Protein AF-A0A6A4H5R4-F1 (afdb_monomer_lite)

Organism: NCBI:txid1447944

Sequence (177 aa):
MSALKGVEVLLFDVFGTVVEWQNSITKALKDYGKQYSLEVSIEEWQGFDDEWRAGYWEKIGGGPNNAAHREVPETTEYHKARDGAPSQILDQILSSSKWSHVEKVLNEEARAHLNLTWHRMSGFPNAVPGLYALKKNVIVAALSNMNKRLLVDLAKHAELYTIVYSEEKVCSSGSWT

pLDDT: mean 85.07, std 15.11, range [31.56, 97.25]

Foldseek 3Di:
DDPCPPAFEDEDAPDPTWFPLLCLLLVLVVVVCVVQVNPDDSVVSSVVVVQLVVQLCVQLVHDPVRPPDDDQDLDPVSQVSSVCSSLVSLVVSCPDPSNVVVVVRQDPVNSVVSSCSLLQTATDPCNQVVQVVPVVRHAYAYEYQHDQVSVVSNCVNHVPPHHYDHPNDPPPPDPPD

InterPro domains:
  IPR023198 Phosphoglycolate phosphatase-like, domain 2 [G3DSA:1.10.150.240] (21-119)
  IPR023214 HAD superfamily [G3DSA:3.40.50.1000] (10-161)
  IPR036412 HAD-like superfamily [SSF56784] (8-161)

Structure (mmCIF, N/CA/C/O backbone):
data_AF-A0A6A4H5R4-F1
#
_entry.id   AF-A0A6A4H5R4-F1
#
loop_
_atom_site.group_PDB
_atom_site.id
_atom_site.type_symbol
_atom_site.label_atom_id
_atom_site.label_alt_id
_atom_site.label_comp_id
_atom_site.label_asym_id
_atom_site.label_entity_id
_atom_site.label_seq_id
_atom_site.pdbx_PDB_ins_code
_atom_site.Cartn_x
_atom_site.Cartn_y
_atom_site.Cartn_z
_atom_site.occupancy
_atom_site.B_iso_or_equiv
_atom_site.auth_seq_id
_atom_site.auth_comp_id
_atom_site.auth_asym_id
_atom_site.auth_atom_id
_atom_site.pdbx_PDB_model_num
ATOM 1 N N . MET A 1 1 ? -5.951 -7.981 37.303 1.00 58.00 1 MET A N 1
ATOM 2 C CA . MET A 1 1 ? -7.043 -7.339 36.533 1.00 58.00 1 MET A CA 1
ATOM 3 C C . MET A 1 1 ? -6.664 -7.381 35.059 1.00 58.00 1 MET A C 1
ATOM 5 O O . MET A 1 1 ? -5.476 -7.299 34.782 1.00 58.00 1 MET A O 1
ATOM 9 N N . SER A 1 2 ? -7.620 -7.567 34.142 1.00 82.31 2 SER A N 1
ATOM 10 C CA . SER A 1 2 ? -7.333 -7.575 32.696 1.00 82.31 2 SER A CA 1
ATOM 11 C C . SER A 1 2 ? -6.793 -6.215 32.248 1.00 82.31 2 SER A C 1
ATOM 13 O O . SER A 1 2 ? -7.368 -5.191 32.616 1.00 82.31 2 SER A O 1
ATOM 15 N N . ALA A 1 3 ? -5.729 -6.218 31.440 1.00 85.50 3 ALA A N 1
ATOM 16 C CA . ALA A 1 3 ? -5.110 -5.016 30.877 1.00 85.50 3 ALA A CA 1
ATOM 17 C C . ALA A 1 3 ? -6.063 -4.189 29.991 1.00 85.50 3 ALA A C 1
ATOM 19 O O . ALA A 1 3 ? -5.807 -3.018 29.749 1.00 85.50 3 ALA A O 1
ATOM 20 N N . LEU A 1 4 ? -7.174 -4.780 29.536 1.00 86.56 4 LEU A N 1
ATOM 21 C CA . LEU A 1 4 ? -8.150 -4.138 28.649 1.00 86.56 4 LEU A CA 1
ATOM 22 C C . LEU A 1 4 ? -9.403 -3.627 29.380 1.00 86.56 4 LEU A C 1
ATOM 24 O O . LEU A 1 4 ? -10.373 -3.217 28.745 1.00 86.56 4 LEU A O 1
ATOM 28 N N . LYS A 1 5 ? -9.437 -3.674 30.718 1.00 91.62 5 LYS A N 1
ATOM 29 C CA . LYS A 1 5 ? -10.611 -3.227 31.480 1.00 91.62 5 LYS A CA 1
ATOM 30 C C . LYS A 1 5 ? -10.822 -1.717 31.298 1.00 91.62 5 LYS A C 1
ATOM 32 O O . LYS A 1 5 ? -9.961 -0.935 31.680 1.00 91.62 5 LYS A O 1
ATOM 37 N N . GLY A 1 6 ? -11.994 -1.329 30.791 1.00 92.12 6 GLY A N 1
ATOM 38 C CA . GLY A 1 6 ? -12.366 0.077 30.576 1.00 92.12 6 GLY A CA 1
ATOM 39 C C . GLY A 1 6 ? -11.860 0.678 29.261 1.00 92.12 6 GLY A C 1
ATOM 40 O O . GLY A 1 6 ? -11.986 1.879 29.066 1.00 92.12 6 GLY A O 1
ATOM 41 N N . VAL A 1 7 ? -11.288 -0.132 28.364 1.00 94.12 7 VAL A N 1
ATOM 42 C CA . VAL A 1 7 ? -10.915 0.325 27.020 1.00 94.12 7 VAL A CA 1
ATOM 43 C C . VAL A 1 7 ? -12.168 0.457 26.156 1.00 94.12 7 VAL A C 1
ATOM 45 O O . VAL A 1 7 ? -12.894 -0.516 25.965 1.00 94.12 7 VAL A O 1
ATOM 48 N N . GLU A 1 8 ? -12.391 1.649 25.606 1.00 93.88 8 GLU A N 1
ATOM 49 C CA . GLU A 1 8 ? -13.537 1.960 24.733 1.00 93.88 8 GLU A CA 1
ATOM 50 C C . GLU A 1 8 ? -13.150 2.089 23.253 1.00 93.88 8 GLU A C 1
ATOM 52 O O . GLU A 1 8 ? -14.005 1.996 22.371 1.00 93.88 8 GLU A O 1
ATOM 57 N N . VAL A 1 9 ? -11.859 2.294 22.973 1.00 93.69 9 VAL A N 1
ATOM 58 C CA . VAL A 1 9 ? -11.329 2.555 21.632 1.00 93.69 9 VAL A CA 1
ATOM 59 C C . VAL A 1 9 ? -10.110 1.678 21.375 1.00 93.69 9 VAL A C 1
ATOM 61 O O . VAL A 1 9 ? -9.186 1.636 22.185 1.00 93.69 9 VAL A O 1
ATOM 64 N N . LEU A 1 10 ? -10.091 1.018 20.219 1.00 92.75 10 LEU A N 1
ATOM 65 C CA . LEU A 1 10 ? -8.935 0.311 19.682 1.00 92.75 10 LEU A CA 1
ATOM 66 C C . LEU A 1 10 ? -8.462 1.003 18.404 1.00 92.75 10 LEU A C 1
ATOM 68 O O . LEU A 1 10 ? -9.219 1.145 17.438 1.00 92.75 10 LEU A O 1
ATOM 72 N N . LEU A 1 11 ? -7.200 1.424 18.419 1.00 92.44 11 LEU A N 1
ATOM 73 C CA . LEU A 1 11 ? -6.520 2.026 17.281 1.00 92.44 11 LEU A CA 1
ATOM 74 C C . LEU A 1 11 ? -5.615 0.982 16.632 1.00 92.44 11 LEU A C 1
ATOM 76 O O . LEU A 1 11 ? -4.861 0.301 17.325 1.00 92.44 11 LEU A O 1
ATOM 80 N N . PHE A 1 12 ? -5.692 0.873 15.312 1.00 91.75 12 PHE A N 1
ATOM 81 C CA . PHE A 1 12 ? -4.901 -0.071 14.534 1.00 91.75 12 PHE A CA 1
ATOM 82 C C . PHE A 1 12 ? -4.013 0.677 13.552 1.00 91.75 12 PHE A C 1
ATOM 84 O O . PHE A 1 12 ? -4.514 1.461 12.743 1.00 91.75 12 PHE A O 1
ATOM 91 N N . ASP A 1 13 ? -2.717 0.372 13.567 1.00 91.12 13 ASP A N 1
ATOM 92 C CA . ASP A 1 13 ? -1.922 0.549 12.355 1.00 91.12 13 ASP A CA 1
ATOM 93 C C . ASP A 1 13 ? -2.566 -0.244 11.200 1.00 91.12 13 ASP A C 1
ATOM 95 O O . ASP A 1 13 ? -3.295 -1.217 11.408 1.00 91.12 13 ASP A O 1
ATOM 99 N N . VAL A 1 14 ? -2.332 0.199 9.968 1.00 90.50 14 VAL A N 1
ATOM 100 C CA . VAL A 1 14 ? -2.974 -0.358 8.776 1.00 90.50 14 VAL A CA 1
ATOM 101 C C . VAL A 1 14 ? -2.003 -1.228 7.986 1.00 90.50 14 VAL A C 1
ATOM 103 O O . VAL A 1 14 ? -2.310 -2.388 7.713 1.00 90.50 14 VAL A O 1
ATOM 106 N N . PHE A 1 15 ? -0.831 -0.705 7.627 1.00 89.81 15 PHE A N 1
ATOM 107 C CA . PHE A 1 15 ? 0.071 -1.337 6.661 1.00 89.81 15 PHE A CA 1
ATOM 108 C C . PHE A 1 15 ? 0.935 -2.413 7.315 1.00 89.81 15 PHE A C 1
ATOM 110 O O . PHE A 1 15 ? 1.904 -2.101 7.996 1.00 89.81 15 PHE A O 1
ATOM 117 N N . GLY A 1 16 ? 0.632 -3.684 7.047 1.00 90.25 16 GLY A N 1
ATOM 118 C CA . GLY A 1 16 ? 1.324 -4.824 7.659 1.00 90.25 16 GLY A CA 1
ATOM 119 C C . GLY A 1 16 ? 0.671 -5.304 8.957 1.00 90.25 16 GLY A C 1
ATOM 120 O O . GLY A 1 16 ? 0.956 -6.414 9.392 1.00 90.25 16 GLY A O 1
ATOM 121 N N . THR A 1 17 ? -0.258 -4.526 9.517 1.00 92.06 17 THR A N 1
ATOM 122 C CA . THR A 1 17 ? -1.096 -4.932 10.656 1.00 92.06 17 THR A CA 1
ATOM 123 C C . THR A 1 17 ? -2.473 -5.423 10.199 1.00 92.06 17 THR A C 1
ATOM 125 O O . THR A 1 17 ? -2.932 -6.481 10.623 1.00 92.06 17 THR A O 1
ATOM 128 N N . VAL A 1 18 ? -3.141 -4.667 9.321 1.00 93.19 18 VAL A N 1
ATOM 129 C CA . VAL A 1 18 ? -4.499 -4.969 8.831 1.00 93.19 18 VAL A CA 1
ATOM 130 C C . VAL A 1 18 ? -4.483 -5.369 7.361 1.00 93.19 18 VAL A C 1
ATOM 132 O O . VAL A 1 18 ? -5.164 -6.324 6.988 1.00 93.19 18 VAL A O 1
ATOM 135 N N . VAL A 1 19 ? -3.709 -4.664 6.532 1.00 93.19 19 VAL A N 1
ATOM 136 C CA . VAL A 1 19 ? -3.557 -4.972 5.105 1.00 93.19 19 VAL A CA 1
ATOM 137 C C . VAL A 1 19 ? -2.239 -5.675 4.821 1.00 93.19 19 VAL A C 1
ATOM 139 O O . VAL A 1 19 ? -1.185 -5.306 5.347 1.00 93.19 19 VAL A O 1
ATOM 142 N N . GLU A 1 20 ? -2.306 -6.667 3.941 1.00 93.00 20 GLU A N 1
ATOM 143 C CA . GLU A 1 20 ? -1.165 -7.439 3.473 1.00 93.00 20 GLU A CA 1
ATOM 144 C C . GLU A 1 20 ? -0.565 -6.753 2.239 1.00 93.00 20 GLU A C 1
ATOM 146 O O . GLU A 1 20 ? -0.852 -7.095 1.086 1.00 93.00 20 GLU A O 1
ATOM 151 N N . TRP A 1 21 ? 0.223 -5.705 2.488 1.00 92.81 21 TRP A N 1
ATOM 152 C CA . TRP A 1 21 ? 0.720 -4.835 1.422 1.00 92.81 21 TRP A CA 1
ATOM 153 C C . TRP A 1 21 ? 1.665 -5.567 0.463 1.00 92.81 21 TRP A C 1
ATOM 155 O O . TRP A 1 21 ? 1.463 -5.484 -0.743 1.00 92.81 21 TRP A O 1
ATOM 165 N N . GLN A 1 22 ? 2.632 -6.335 0.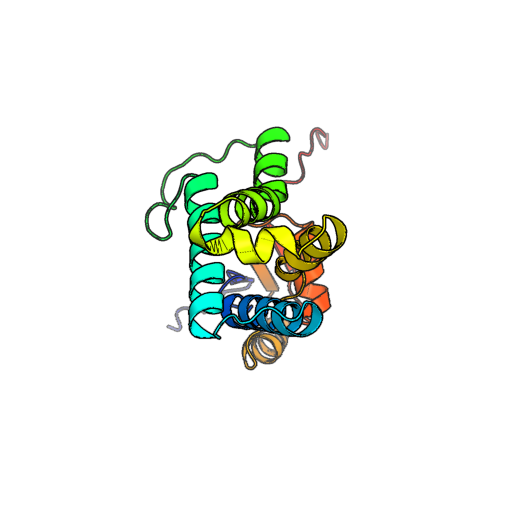975 1.00 93.94 22 GLN A N 1
ATOM 166 C CA . GLN A 1 22 ? 3.680 -6.946 0.151 1.00 93.94 22 GLN A CA 1
ATOM 167 C C . GLN A 1 22 ? 3.095 -7.912 -0.886 1.00 93.94 22 GLN A C 1
ATOM 169 O O . GLN A 1 22 ? 3.260 -7.721 -2.087 1.00 93.94 22 GLN A O 1
ATOM 174 N N . ASN A 1 23 ? 2.278 -8.874 -0.443 1.00 93.75 23 ASN A N 1
ATOM 175 C CA . ASN A 1 23 ? 1.626 -9.813 -1.358 1.00 93.75 23 ASN A CA 1
ATOM 176 C C . ASN A 1 23 ? 0.666 -9.117 -2.335 1.00 93.75 23 ASN A C 1
ATOM 178 O O . ASN A 1 23 ? 0.558 -9.545 -3.485 1.00 93.75 23 ASN A O 1
ATOM 182 N N . SER A 1 24 ? 0.002 -8.032 -1.922 1.00 94.88 24 SER A N 1
ATOM 183 C CA . SER A 1 24 ? -0.859 -7.248 -2.817 1.00 94.88 24 SER A CA 1
ATOM 184 C C . SER A 1 24 ? -0.053 -6.554 -3.926 1.00 94.88 24 SER A C 1
ATOM 186 O O . SER A 1 24 ? -0.432 -6.641 -5.095 1.00 94.88 24 SER A O 1
ATOM 188 N N . ILE A 1 25 ? 1.069 -5.910 -3.579 1.00 95.75 25 ILE A N 1
ATOM 189 C CA . ILE A 1 25 ? 1.952 -5.229 -4.538 1.00 95.75 25 ILE A CA 1
ATOM 190 C C . ILE A 1 25 ? 2.644 -6.243 -5.454 1.00 95.75 25 ILE A C 1
ATOM 192 O O . ILE A 1 25 ? 2.535 -6.124 -6.673 1.00 95.75 25 ILE A O 1
ATOM 196 N N . THR A 1 26 ? 3.273 -7.283 -4.899 1.00 96.62 26 THR A N 1
ATOM 197 C CA . THR A 1 26 ? 3.919 -8.353 -5.676 1.00 96.62 26 THR A CA 1
ATOM 198 C C . THR A 1 26 ? 2.939 -9.017 -6.649 1.00 96.62 26 THR A C 1
ATOM 200 O O . THR A 1 26 ? 3.279 -9.265 -7.809 1.00 96.62 26 THR A O 1
ATOM 203 N N . LYS A 1 27 ? 1.694 -9.286 -6.229 1.00 95.94 27 LYS A N 1
ATOM 204 C CA . LYS A 1 27 ? 0.673 -9.849 -7.124 1.00 95.94 27 LYS A CA 1
ATOM 205 C C . LYS A 1 27 ? 0.358 -8.907 -8.285 1.00 95.94 27 LYS A C 1
ATOM 207 O O . LYS A 1 27 ? 0.321 -9.365 -9.424 1.00 95.94 27 LYS A O 1
ATOM 212 N N . ALA A 1 28 ? 0.170 -7.617 -8.012 1.00 95.44 28 ALA A N 1
ATOM 213 C CA . ALA A 1 28 ? -0.071 -6.632 -9.059 1.00 95.44 28 ALA A CA 1
ATOM 214 C C . ALA A 1 28 ? 1.115 -6.536 -10.028 1.00 95.44 28 ALA A C 1
ATOM 216 O O . ALA A 1 28 ? 0.911 -6.623 -11.234 1.00 95.44 28 ALA A O 1
ATOM 217 N N . LEU A 1 29 ? 2.351 -6.455 -9.524 1.00 96.06 29 LEU A N 1
ATOM 218 C CA . LEU A 1 29 ? 3.566 -6.453 -10.347 1.00 96.06 29 LEU A CA 1
ATOM 219 C C . LEU A 1 29 ? 3.653 -7.695 -11.239 1.00 96.06 29 LEU A C 1
ATOM 221 O O . LEU A 1 29 ? 3.920 -7.580 -12.432 1.00 96.06 29 LEU A O 1
ATOM 225 N N . LYS A 1 30 ? 3.341 -8.877 -10.700 1.00 96.25 30 LYS A N 1
ATOM 226 C CA . LYS A 1 30 ? 3.295 -10.126 -11.468 1.00 96.25 30 LYS A CA 1
ATOM 227 C C . LYS A 1 30 ? 2.234 -10.096 -12.569 1.00 96.25 30 LYS A C 1
ATOM 229 O O . LYS A 1 30 ? 2.491 -10.562 -13.680 1.00 96.25 30 LYS A O 1
ATOM 234 N N . ASP A 1 31 ? 1.040 -9.595 -12.269 1.00 94.94 31 ASP A N 1
ATOM 235 C CA . ASP A 1 31 ? -0.051 -9.506 -13.242 1.00 94.94 31 ASP A CA 1
ATOM 236 C C . ASP A 1 31 ? 0.287 -8.502 -14.357 1.00 94.94 31 ASP A C 1
ATOM 238 O O . ASP A 1 31 ? 0.070 -8.796 -15.534 1.00 94.94 31 ASP A O 1
ATOM 242 N N . TYR A 1 32 ? 0.945 -7.392 -14.013 1.00 93.69 32 TYR A N 1
ATOM 243 C CA . TYR A 1 32 ? 1.549 -6.469 -14.974 1.00 93.69 32 TYR A CA 1
ATOM 244 C C . TYR A 1 32 ? 2.642 -7.136 -15.806 1.00 93.69 32 TYR A C 1
ATOM 246 O O . TYR A 1 32 ? 2.642 -7.017 -17.029 1.00 93.69 32 TYR A O 1
ATOM 254 N N . GLY A 1 33 ? 3.543 -7.885 -15.172 1.00 94.38 33 GLY A N 1
ATOM 255 C CA . GLY A 1 33 ? 4.602 -8.609 -15.862 1.00 94.38 33 GLY A CA 1
ATOM 256 C C . GLY A 1 33 ? 4.043 -9.533 -16.941 1.00 94.38 33 GLY A C 1
ATOM 257 O O . GLY A 1 33 ? 4.498 -9.508 -18.079 1.00 94.38 33 GLY A O 1
ATOM 258 N N . LYS A 1 34 ? 2.961 -10.256 -16.634 1.00 95.12 34 LYS A N 1
ATOM 259 C CA . LYS A 1 34 ? 2.243 -11.071 -17.624 1.00 95.12 34 LYS A CA 1
ATOM 260 C C . LYS A 1 34 ? 1.589 -10.231 -18.718 1.00 95.12 34 LYS A C 1
ATOM 262 O O . LYS A 1 34 ? 1.726 -10.566 -19.890 1.00 95.12 34 LYS A O 1
ATOM 267 N N . GLN A 1 35 ? 0.880 -9.162 -18.351 1.00 95.38 35 GLN A N 1
ATOM 268 C CA . GLN A 1 35 ? 0.180 -8.291 -19.302 1.00 95.38 35 GLN A CA 1
ATOM 269 C C . GLN A 1 35 ? 1.138 -7.682 -20.335 1.00 95.38 35 GLN A C 1
ATOM 271 O O . GLN A 1 35 ? 0.789 -7.567 -21.507 1.00 95.38 35 GLN A O 1
ATOM 276 N N . TYR A 1 36 ? 2.345 -7.324 -19.900 1.00 94.19 36 TYR A N 1
ATOM 277 C CA . TYR A 1 36 ? 3.357 -6.653 -20.712 1.00 94.19 36 TYR A CA 1
ATOM 278 C C . TYR A 1 36 ? 4.469 -7.590 -21.209 1.00 94.19 36 TYR A C 1
ATOM 280 O O . TYR A 1 36 ? 5.443 -7.119 -21.787 1.00 94.19 36 TYR A O 1
ATOM 288 N N . SER A 1 37 ? 4.317 -8.909 -21.034 1.00 95.00 37 SER A N 1
ATOM 289 C CA . SER A 1 37 ? 5.302 -9.925 -21.451 1.00 95.00 37 SER A CA 1
ATOM 290 C C . SER A 1 37 ? 6.719 -9.673 -20.906 1.00 95.00 37 SER A C 1
ATOM 292 O O . SER A 1 37 ? 7.710 -9.861 -21.608 1.00 95.00 37 SER A O 1
ATOM 294 N N . LEU A 1 38 ? 6.814 -9.228 -19.651 1.00 95.00 38 LEU A N 1
ATOM 295 C CA . LEU A 1 38 ? 8.073 -9.045 -18.934 1.00 95.00 38 LEU A CA 1
ATOM 296 C C . LEU A 1 38 ? 8.528 -10.375 -18.322 1.00 95.00 38 LEU A C 1
ATOM 298 O O . LEU A 1 38 ? 7.801 -10.998 -17.544 1.00 95.00 38 LEU A O 1
ATOM 302 N N . GLU A 1 39 ? 9.756 -10.779 -18.634 1.00 94.19 39 GLU A N 1
ATOM 303 C CA . GLU A 1 39 ? 10.412 -11.951 -18.049 1.00 94.19 39 GLU A CA 1
ATOM 304 C C . GLU A 1 39 ? 11.104 -11.569 -16.736 1.00 94.19 39 GLU A C 1
ATOM 306 O O . GLU A 1 39 ? 12.312 -11.364 -16.689 1.00 94.19 39 GLU A O 1
ATOM 311 N N . VAL A 1 40 ? 10.313 -11.432 -15.672 1.00 96.12 40 VAL A N 1
ATOM 312 C CA . VAL A 1 40 ? 10.799 -11.095 -14.326 1.00 96.12 40 VAL A CA 1
ATOM 313 C C . VAL A 1 40 ? 10.284 -12.137 -13.339 1.00 96.12 40 VAL A C 1
ATOM 315 O O . VAL A 1 40 ? 9.090 -12.465 -13.329 1.00 96.12 40 VAL A O 1
ATOM 318 N N . SER A 1 41 ? 11.189 -12.683 -12.530 1.00 96.44 41 SER A N 1
ATOM 319 C CA . SER A 1 41 ? 10.870 -13.695 -11.521 1.00 96.44 41 SER A CA 1
ATOM 320 C C . SER A 1 41 ? 10.044 -13.124 -10.363 1.00 96.44 41 SER A C 1
ATOM 322 O O . SER A 1 41 ? 9.918 -11.912 -10.183 1.00 96.44 41 SER A O 1
ATOM 324 N N . ILE A 1 42 ? 9.443 -14.006 -9.557 1.00 95.69 42 ILE A N 1
ATOM 325 C CA . ILE A 1 42 ? 8.658 -13.562 -8.399 1.00 95.69 42 ILE A CA 1
ATOM 326 C C . ILE A 1 42 ? 9.558 -12.946 -7.322 1.00 95.69 42 ILE A C 1
ATOM 328 O O . ILE A 1 42 ? 9.168 -11.967 -6.697 1.00 95.69 42 ILE A O 1
ATOM 332 N N . GLU A 1 43 ? 10.771 -13.471 -7.161 1.00 96.69 43 GLU A N 1
ATOM 333 C CA . GLU A 1 43 ? 11.779 -12.978 -6.225 1.00 96.69 43 GLU A CA 1
ATOM 334 C C . GLU A 1 43 ? 12.288 -11.591 -6.635 1.00 96.69 43 GLU A C 1
ATOM 336 O O . GLU A 1 43 ? 12.508 -10.728 -5.788 1.00 96.69 43 GLU A O 1
ATOM 341 N N . GLU A 1 44 ? 12.427 -11.336 -7.938 1.00 96.69 44 GLU A N 1
ATOM 342 C CA . GLU A 1 44 ? 12.737 -9.995 -8.433 1.00 96.69 44 GLU A CA 1
ATOM 343 C C . GLU A 1 44 ? 11.589 -9.022 -8.151 1.00 96.69 44 GLU A C 1
ATOM 345 O O . GLU A 1 44 ? 11.851 -7.920 -7.673 1.00 96.69 44 GLU A O 1
ATOM 350 N N . TRP A 1 45 ? 10.328 -9.418 -8.364 1.00 97.25 45 TRP A N 1
ATOM 351 C CA . TRP A 1 45 ? 9.183 -8.563 -8.023 1.00 97.25 45 TRP A CA 1
ATOM 352 C C . TRP A 1 45 ? 9.061 -8.264 -6.530 1.00 97.25 45 TRP A C 1
ATOM 354 O O . TRP A 1 45 ? 8.694 -7.146 -6.174 1.00 97.25 45 TRP A O 1
ATOM 364 N N . GLN A 1 46 ? 9.425 -9.209 -5.668 1.00 96.19 46 GLN A N 1
ATOM 365 C CA . GLN A 1 46 ? 9.574 -8.947 -4.235 1.00 96.19 46 GLN A CA 1
ATOM 366 C C . GLN A 1 46 ? 10.714 -7.949 -3.984 1.00 96.19 46 GLN A C 1
ATOM 368 O O . GLN A 1 46 ? 10.545 -6.964 -3.284 1.00 96.19 46 GLN A O 1
ATOM 373 N N . GLY A 1 47 ? 11.856 -8.090 -4.660 1.00 96.31 47 GLY A N 1
ATOM 374 C CA . GLY A 1 47 ? 12.907 -7.068 -4.596 1.00 96.31 47 GLY A CA 1
ATOM 375 C C . GLY A 1 47 ? 12.432 -5.671 -5.036 1.00 96.31 47 GLY A C 1
ATOM 376 O O . GLY A 1 47 ? 12.854 -4.669 -4.464 1.00 96.31 47 GLY A O 1
ATOM 377 N N . PHE A 1 48 ? 11.537 -5.591 -6.026 1.00 96.81 48 PHE A N 1
ATOM 378 C CA . PHE A 1 48 ? 10.919 -4.332 -6.454 1.00 96.81 48 PHE A CA 1
ATOM 379 C C . PHE A 1 48 ? 10.038 -3.730 -5.353 1.00 96.81 48 PHE A C 1
ATOM 381 O O . PHE A 1 48 ? 10.096 -2.524 -5.107 1.00 96.81 48 PHE A O 1
ATOM 388 N N . ASP A 1 49 ? 9.195 -4.541 -4.705 1.00 94.69 49 ASP A N 1
ATOM 389 C CA . ASP A 1 49 ? 8.292 -4.047 -3.663 1.00 94.69 49 ASP A CA 1
ATOM 390 C C . ASP A 1 49 ? 9.036 -3.597 -2.398 1.00 94.69 49 ASP A C 1
ATOM 392 O O . ASP A 1 49 ? 8.686 -2.558 -1.826 1.00 94.69 49 ASP A O 1
ATOM 396 N N . ASP A 1 50 ? 10.123 -4.285 -2.048 1.00 94.50 50 ASP A N 1
ATOM 397 C CA . ASP A 1 50 ? 11.040 -3.908 -0.977 1.00 94.50 50 ASP A CA 1
ATOM 398 C C . ASP A 1 50 ? 11.725 -2.566 -1.277 1.00 94.50 50 ASP A C 1
ATOM 400 O O . ASP A 1 50 ? 11.737 -1.676 -0.421 1.00 94.50 50 ASP A O 1
ATOM 404 N N . GLU A 1 51 ? 12.237 -2.374 -2.500 1.00 95.75 51 GLU A N 1
ATOM 405 C CA . GLU A 1 51 ? 12.814 -1.098 -2.951 1.00 95.75 51 GLU A CA 1
ATOM 406 C C . GLU A 1 51 ? 11.786 0.038 -2.878 1.00 95.75 51 GLU A C 1
ATOM 408 O O . GLU A 1 51 ? 12.084 1.132 -2.388 1.00 95.75 51 GLU A O 1
ATOM 413 N N . TRP A 1 52 ? 10.544 -0.221 -3.296 1.00 95.25 52 TRP A N 1
ATOM 414 C CA . TRP A 1 52 ? 9.472 0.773 -3.254 1.00 95.25 52 TRP A CA 1
ATOM 415 C C . TRP A 1 52 ? 9.109 1.155 -1.818 1.00 95.25 52 TRP A C 1
ATOM 417 O O . TRP A 1 52 ? 8.961 2.340 -1.490 1.00 95.25 52 TRP A O 1
ATOM 427 N N . ARG A 1 53 ? 9.020 0.164 -0.927 1.00 91.31 53 ARG A N 1
ATOM 428 C CA . ARG A 1 53 ? 8.739 0.387 0.491 1.00 91.31 53 ARG A CA 1
ATOM 429 C C . ARG A 1 53 ? 9.885 1.115 1.191 1.00 91.31 53 ARG A C 1
ATOM 431 O O . ARG A 1 53 ? 9.616 2.005 2.000 1.00 91.31 53 ARG A O 1
ATOM 438 N N . ALA A 1 54 ? 11.133 0.771 0.887 1.00 90.94 54 ALA A N 1
ATOM 439 C CA . ALA A 1 54 ? 12.315 1.432 1.432 1.00 90.94 54 ALA A CA 1
ATOM 440 C C . ALA A 1 54 ? 12.394 2.899 0.986 1.00 90.94 54 ALA A C 1
ATOM 442 O O . ALA A 1 54 ? 12.521 3.787 1.832 1.00 90.94 54 ALA A O 1
ATOM 443 N N . GLY A 1 55 ? 12.193 3.167 -0.308 1.00 90.81 55 GLY A N 1
ATOM 444 C CA . GLY A 1 55 ? 12.187 4.526 -0.853 1.00 90.81 55 GLY A CA 1
ATOM 445 C C . GLY A 1 55 ? 11.133 5.427 -0.202 1.00 90.81 55 GLY A C 1
ATOM 446 O O . GLY A 1 55 ? 11.357 6.626 -0.037 1.00 90.81 55 GLY A O 1
ATOM 447 N N . TYR A 1 56 ? 10.000 4.866 0.245 1.00 87.44 56 TYR A N 1
ATOM 448 C CA . TYR A 1 56 ? 8.999 5.627 0.996 1.00 87.44 56 TYR A CA 1
ATOM 449 C C . TYR A 1 56 ? 9.568 6.137 2.318 1.00 87.44 56 TYR A C 1
ATOM 451 O O . TYR A 1 56 ? 9.482 7.332 2.594 1.00 87.44 56 TYR A O 1
ATOM 459 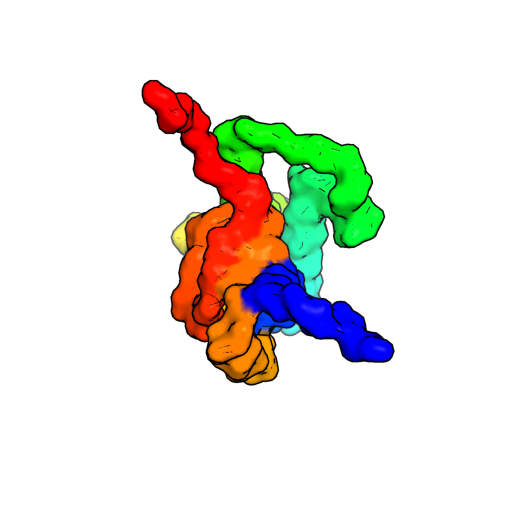N N . TRP A 1 57 ? 10.188 5.256 3.102 1.00 83.69 57 TRP A N 1
ATOM 460 C CA . TRP A 1 57 ? 10.791 5.592 4.393 1.00 83.69 57 TRP A CA 1
ATOM 461 C C . TRP A 1 57 ? 11.934 6.602 4.268 1.00 83.69 57 TRP A C 1
ATOM 463 O O . TRP A 1 57 ? 11.986 7.575 5.025 1.00 83.69 57 TRP A O 1
ATOM 473 N N . GLU A 1 58 ? 12.799 6.430 3.267 1.00 84.75 58 GLU A N 1
ATOM 474 C CA . GLU A 1 58 ? 13.859 7.396 2.956 1.00 84.75 58 GLU A CA 1
ATOM 475 C C . GLU A 1 58 ? 13.278 8.780 2.657 1.00 84.75 58 GLU A C 1
ATOM 477 O O . GLU A 1 58 ? 13.721 9.791 3.208 1.00 84.75 58 GLU A O 1
ATOM 482 N N . LYS A 1 59 ? 12.220 8.823 1.844 1.00 81.62 59 LYS A N 1
ATOM 483 C CA . LYS A 1 59 ? 11.574 10.061 1.416 1.00 81.62 59 LYS A CA 1
ATOM 484 C C . LYS A 1 59 ? 10.843 10.789 2.529 1.00 81.62 59 LYS A C 1
ATOM 486 O O . LYS A 1 59 ? 10.902 12.015 2.597 1.00 81.62 59 LYS A O 1
ATOM 491 N N . ILE A 1 60 ? 10.163 10.053 3.406 1.00 74.31 60 ILE A N 1
ATOM 492 C CA . ILE A 1 60 ? 9.493 10.652 4.565 1.00 74.31 60 ILE A CA 1
ATOM 493 C C . ILE A 1 60 ? 10.445 10.905 5.741 1.00 74.31 60 ILE A C 1
ATOM 495 O O . ILE A 1 60 ? 10.028 11.456 6.759 1.00 74.31 60 ILE A O 1
ATOM 499 N N . GLY A 1 61 ? 11.730 10.573 5.585 1.00 68.44 61 GLY A N 1
ATOM 500 C CA . GLY A 1 61 ? 12.789 10.942 6.513 1.00 68.44 61 GLY A CA 1
ATOM 501 C C . GLY A 1 61 ? 12.750 10.189 7.840 1.00 68.44 61 GLY A C 1
ATOM 502 O O . GLY A 1 61 ? 13.161 10.762 8.851 1.00 68.44 61 GLY A O 1
ATOM 503 N N . GLY A 1 62 ? 12.260 8.946 7.837 1.00 62.59 62 GLY A N 1
ATOM 504 C CA . GLY A 1 62 ? 12.223 8.056 8.995 1.00 62.59 62 GLY A CA 1
ATOM 505 C C . GLY A 1 62 ? 12.312 6.600 8.547 1.00 62.59 62 GLY A C 1
ATOM 506 O O . GLY A 1 62 ? 11.606 6.196 7.638 1.00 62.59 62 GLY A O 1
ATOM 507 N N . GLY A 1 63 ? 13.192 5.804 9.154 1.00 58.53 63 GLY A N 1
ATOM 508 C CA . GLY A 1 63 ? 13.170 4.346 8.996 1.00 58.53 63 GLY A CA 1
ATOM 509 C C . GLY A 1 63 ? 12.128 3.705 9.922 1.00 58.53 63 GLY A C 1
ATOM 510 O O . GLY A 1 63 ? 11.650 4.376 10.840 1.00 58.53 63 GLY A O 1
ATOM 511 N N . PRO A 1 64 ? 11.840 2.397 9.784 1.00 55.97 64 PRO A N 1
ATOM 512 C CA . PRO A 1 64 ? 10.928 1.682 10.688 1.00 55.97 64 PRO A CA 1
ATOM 513 C C . PRO A 1 64 ? 11.330 1.798 12.173 1.00 55.97 64 PRO A C 1
ATOM 515 O O . PRO A 1 64 ? 10.473 1.736 13.047 1.00 55.97 64 PRO A O 1
ATOM 518 N N . ASN A 1 65 ? 12.615 2.055 12.452 1.00 54.59 65 ASN A N 1
ATOM 519 C CA . ASN A 1 65 ? 13.169 2.234 13.800 1.00 54.59 65 ASN A CA 1
ATOM 520 C C . ASN A 1 65 ? 13.478 3.701 14.168 1.00 54.59 65 ASN A C 1
ATOM 522 O O . ASN A 1 65 ? 14.045 3.950 15.226 1.00 54.59 65 ASN A O 1
ATOM 526 N N . ASN A 1 66 ? 13.154 4.670 13.304 1.00 53.28 66 ASN A N 1
ATOM 527 C CA . ASN A 1 66 ? 13.463 6.094 13.505 1.00 53.28 66 ASN A CA 1
ATOM 528 C C . ASN A 1 66 ? 12.211 6.985 13.377 1.00 53.28 66 ASN A C 1
ATOM 530 O O . ASN A 1 66 ? 12.293 8.148 12.995 1.00 53.28 66 ASN A O 1
ATOM 534 N N . ALA A 1 67 ? 11.036 6.417 13.670 1.00 53.25 67 ALA A N 1
ATOM 535 C CA . ALA A 1 67 ? 9.762 7.139 13.715 1.00 53.25 67 ALA A CA 1
ATOM 536 C C . ALA A 1 67 ? 9.612 8.013 14.978 1.00 53.25 67 ALA A C 1
ATOM 538 O O . ALA A 1 67 ? 8.710 8.843 15.061 1.00 53.25 67 ALA A O 1
ATOM 539 N N . ALA A 1 68 ? 10.491 7.842 15.969 1.00 45.91 68 ALA A N 1
ATOM 540 C CA . ALA A 1 68 ? 10.474 8.631 17.188 1.00 45.91 68 ALA A CA 1
ATOM 541 C C . ALA A 1 68 ? 11.242 9.949 16.978 1.00 45.91 68 ALA A C 1
ATOM 543 O O . ALA A 1 68 ? 12.443 9.931 16.733 1.00 45.91 68 ALA A O 1
ATOM 544 N N . HIS A 1 69 ? 10.540 11.076 17.145 1.00 48.97 69 HIS A N 1
ATOM 545 C CA . HIS A 1 69 ? 11.064 12.441 17.358 1.00 48.97 69 HIS A CA 1
ATOM 546 C C . HIS A 1 69 ? 11.172 13.417 16.183 1.00 48.97 69 HIS A C 1
ATOM 548 O O . HIS A 1 69 ? 11.741 14.493 16.375 1.00 48.97 69 HIS A O 1
ATOM 554 N N . ARG A 1 70 ? 10.585 13.157 15.011 1.00 57.62 70 ARG A N 1
ATOM 555 C CA . ARG A 1 70 ? 10.486 14.221 14.001 1.00 57.62 70 ARG A CA 1
ATOM 556 C C . ARG A 1 70 ? 9.143 14.934 14.100 1.00 57.62 70 ARG A C 1
ATOM 558 O O . ARG A 1 70 ? 8.108 14.314 13.883 1.00 57.62 70 ARG A O 1
ATOM 565 N N . GLU A 1 71 ? 9.163 16.231 14.413 1.00 61.44 71 GLU A N 1
ATOM 566 C CA . GLU A 1 71 ? 7.996 17.084 14.181 1.00 61.44 71 GLU A CA 1
ATOM 567 C C . GLU A 1 71 ? 7.625 16.997 12.701 1.00 61.44 71 GLU A C 1
ATOM 569 O O . GLU A 1 71 ? 8.448 17.243 11.814 1.00 61.44 71 GLU A O 1
ATOM 574 N N . VAL A 1 72 ? 6.389 16.584 12.450 1.00 66.94 72 VAL A N 1
ATOM 575 C CA . VAL A 1 72 ? 5.817 16.472 11.116 1.00 66.94 72 VAL A CA 1
ATOM 576 C C . VAL A 1 72 ? 5.290 17.860 10.742 1.00 66.94 72 VAL A C 1
ATOM 578 O O . VAL A 1 72 ? 4.391 18.352 11.425 1.00 66.94 72 VAL A O 1
ATOM 581 N N . PRO A 1 73 ? 5.825 18.527 9.702 1.00 71.06 73 PRO A N 1
ATOM 582 C CA . PRO A 1 73 ? 5.320 19.831 9.292 1.00 71.06 73 PRO A CA 1
ATOM 583 C C . PRO A 1 73 ? 3.843 19.747 8.883 1.00 71.06 73 PRO A C 1
ATOM 585 O O . PRO A 1 73 ? 3.495 19.035 7.944 1.00 71.06 73 PRO A O 1
ATOM 588 N N . GLU A 1 74 ? 2.971 20.512 9.542 1.00 71.56 74 GLU A N 1
ATOM 589 C CA . GLU A 1 74 ? 1.535 20.579 9.220 1.00 71.56 74 GLU A CA 1
ATOM 590 C C . GLU A 1 74 ? 1.256 21.493 8.004 1.00 71.56 74 GLU A C 1
ATOM 592 O O . GLU A 1 74 ? 0.377 22.353 8.039 1.00 71.56 74 GLU A O 1
ATOM 597 N N . THR A 1 75 ? 2.020 21.355 6.915 1.00 78.19 75 THR A N 1
ATOM 598 C CA . THR A 1 75 ? 1.841 22.172 5.700 1.00 78.19 75 THR A CA 1
ATOM 599 C C . THR A 1 75 ? 1.129 21.399 4.596 1.00 78.19 75 THR A C 1
ATOM 601 O O . THR A 1 75 ? 1.175 20.168 4.522 1.00 78.19 75 THR A O 1
ATOM 604 N N . THR A 1 76 ? 0.457 22.120 3.697 1.00 78.25 76 THR A N 1
ATOM 605 C CA . THR A 1 76 ? -0.198 21.503 2.530 1.00 78.25 76 THR A CA 1
ATOM 606 C C . THR A 1 76 ? 0.837 20.843 1.616 1.00 78.25 76 THR A C 1
ATOM 608 O 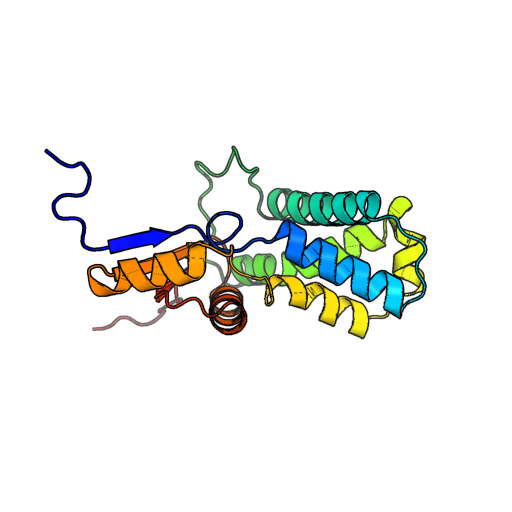O . THR A 1 76 ? 0.605 19.774 1.058 1.00 78.25 76 THR A O 1
ATOM 611 N N . GLU A 1 77 ? 2.003 21.465 1.480 1.00 79.44 77 GLU A N 1
ATOM 612 C CA . GLU A 1 77 ? 3.130 21.004 0.675 1.00 79.44 77 GLU A CA 1
ATOM 613 C C . GLU A 1 77 ? 3.692 19.689 1.214 1.00 79.44 77 GLU A C 1
ATOM 615 O O . GLU A 1 77 ? 3.989 18.785 0.434 1.00 79.44 77 GLU A O 1
ATOM 620 N N . TYR A 1 78 ? 3.787 19.559 2.541 1.00 77.50 78 TYR A N 1
ATOM 621 C CA . TYR A 1 78 ? 4.257 18.340 3.186 1.00 77.50 78 TYR A CA 1
ATOM 622 C C . TYR A 1 78 ? 3.322 17.154 2.910 1.00 77.50 78 TYR A C 1
ATOM 624 O O . TYR A 1 78 ? 3.779 16.094 2.479 1.00 77.50 78 TYR A O 1
ATOM 632 N N . HIS A 1 79 ? 2.008 17.340 3.070 1.00 75.69 79 HIS A N 1
ATOM 633 C CA . HIS A 1 79 ? 1.026 16.291 2.775 1.00 75.69 79 HIS A CA 1
ATOM 634 C C . HIS A 1 79 ? 1.011 15.921 1.283 1.00 75.69 79 HIS A C 1
ATOM 636 O O . HIS A 1 79 ? 1.104 14.742 0.945 1.00 75.69 79 HIS A O 1
ATOM 642 N N . LYS A 1 80 ? 1.037 16.910 0.376 1.00 78.88 80 LYS A N 1
ATOM 643 C CA . LYS A 1 80 ? 1.142 16.665 -1.076 1.00 78.88 80 LYS A CA 1
ATOM 644 C C . LYS A 1 80 ? 2.397 15.876 -1.455 1.00 78.88 80 LYS A C 1
ATOM 646 O O . LYS A 1 80 ? 2.339 15.013 -2.330 1.00 78.88 80 LYS A O 1
ATOM 651 N N . ALA A 1 81 ? 3.531 16.153 -0.809 1.00 79.88 81 ALA A N 1
ATOM 652 C CA . ALA A 1 81 ? 4.770 15.422 -1.054 1.00 79.88 81 ALA A CA 1
ATOM 653 C C . ALA A 1 81 ? 4.664 13.944 -0.641 1.00 79.88 81 ALA A C 1
ATOM 655 O O . ALA A 1 81 ? 5.201 13.079 -1.333 1.00 79.88 81 ALA A O 1
ATOM 656 N N . ARG A 1 82 ? 3.944 13.640 0.447 1.00 80.50 82 ARG A N 1
ATOM 657 C CA . ARG A 1 82 ? 3.677 12.258 0.882 1.00 80.50 82 ARG A CA 1
ATOM 658 C C . ARG A 1 82 ? 2.706 11.536 -0.042 1.00 80.50 82 ARG A C 1
ATOM 660 O O . ARG A 1 82 ? 2.928 10.367 -0.338 1.00 80.50 82 ARG A O 1
ATOM 667 N N . ASP A 1 83 ? 1.687 12.229 -0.538 1.00 81.19 83 ASP A N 1
ATOM 668 C CA . ASP A 1 83 ? 0.715 11.663 -1.481 1.00 81.19 83 ASP A CA 1
ATOM 669 C C . ASP A 1 83 ? 1.364 11.309 -2.820 1.00 81.19 83 ASP A C 1
ATOM 671 O O . ASP A 1 83 ? 1.098 10.254 -3.392 1.00 81.19 83 ASP A O 1
ATOM 675 N N . GLY A 1 84 ? 2.265 12.169 -3.300 1.00 85.88 84 GLY A N 1
ATOM 676 C CA . GLY A 1 84 ? 3.041 11.929 -4.515 1.00 85.88 84 GLY A CA 1
ATOM 677 C C . GLY A 1 84 ? 4.229 10.981 -4.330 1.00 85.88 84 GLY A C 1
ATOM 678 O O . GLY A 1 84 ? 4.830 10.570 -5.326 1.00 85.88 84 GLY A O 1
ATOM 679 N N . ALA A 1 85 ? 4.592 10.627 -3.090 1.00 88.88 85 ALA A N 1
ATOM 680 C CA . ALA A 1 85 ? 5.790 9.842 -2.811 1.00 88.88 85 ALA A CA 1
ATOM 681 C C . ALA A 1 85 ? 5.809 8.499 -3.557 1.00 88.88 85 ALA A C 1
ATOM 683 O O . ALA A 1 85 ? 6.811 8.261 -4.234 1.00 88.88 85 ALA A O 1
ATOM 684 N N . PRO A 1 86 ? 4.747 7.664 -3.527 1.00 91.56 86 PRO A N 1
ATOM 685 C CA . PRO A 1 86 ? 4.766 6.368 -4.199 1.00 91.56 86 PRO A CA 1
ATOM 686 C C . PRO A 1 86 ? 5.044 6.476 -5.702 1.00 91.56 86 PRO A C 1
ATOM 688 O O . PRO A 1 86 ? 5.913 5.764 -6.195 1.00 91.56 86 PRO A O 1
ATOM 691 N N . SER A 1 87 ? 4.410 7.423 -6.403 1.00 93.62 87 SER A N 1
ATOM 692 C CA . SER A 1 87 ? 4.627 7.618 -7.845 1.00 93.62 87 SER A CA 1
ATOM 693 C C . SER A 1 87 ? 6.053 8.070 -8.144 1.00 93.62 87 SER A C 1
ATOM 695 O O . SER A 1 87 ? 6.694 7.561 -9.052 1.00 93.62 87 SER A O 1
ATOM 697 N N . GLN A 1 88 ? 6.579 9.002 -7.351 1.00 93.69 88 GLN A N 1
ATOM 698 C CA . GLN A 1 88 ? 7.935 9.510 -7.548 1.00 93.69 88 GLN A CA 1
ATOM 699 C C . GLN A 1 88 ? 8.998 8.436 -7.262 1.00 93.69 88 GLN A C 1
ATOM 701 O O . GLN A 1 88 ? 10.044 8.434 -7.901 1.00 93.69 88 GLN A O 1
ATOM 706 N N . ILE A 1 89 ? 8.747 7.531 -6.310 1.00 95.31 89 ILE A N 1
ATOM 707 C CA . ILE A 1 89 ? 9.634 6.391 -6.031 1.00 95.31 89 ILE A CA 1
ATOM 708 C C . ILE A 1 89 ? 9.536 5.354 -7.151 1.00 95.31 89 ILE A C 1
ATOM 710 O O . ILE A 1 89 ? 10.560 4.826 -7.569 1.00 95.31 89 ILE A O 1
ATOM 714 N N . LEU A 1 90 ? 8.335 5.105 -7.683 1.00 96.31 90 LEU A N 1
ATOM 715 C CA . LEU A 1 90 ? 8.149 4.233 -8.842 1.00 96.31 90 LEU A CA 1
ATOM 716 C C . LEU A 1 90 ? 9.000 4.706 -10.026 1.00 96.31 90 LEU A C 1
ATOM 718 O O . LEU A 1 90 ? 9.737 3.911 -10.603 1.00 96.31 90 LEU A O 1
ATOM 722 N N . ASP A 1 91 ? 8.955 5.999 -10.347 1.00 95.31 91 ASP A N 1
ATOM 723 C CA . ASP A 1 91 ? 9.766 6.563 -11.430 1.00 95.31 91 ASP A CA 1
ATOM 724 C C . ASP A 1 91 ? 11.273 6.439 -11.152 1.00 95.31 91 ASP A C 1
ATOM 726 O O . ASP A 1 91 ? 12.044 6.109 -12.053 1.00 95.31 91 ASP A O 1
ATOM 730 N N . GLN A 1 92 ? 11.700 6.635 -9.900 1.00 95.38 92 GLN A N 1
ATOM 731 C CA . GLN A 1 92 ? 13.098 6.446 -9.498 1.00 95.38 92 GLN A CA 1
ATOM 732 C C . GLN A 1 92 ? 13.557 4.998 -9.696 1.00 95.38 92 GLN A C 1
ATOM 734 O O . GLN A 1 92 ? 14.600 4.772 -10.313 1.00 95.38 92 GLN A O 1
ATOM 739 N N . ILE A 1 93 ? 12.769 4.026 -9.227 1.00 96.62 93 ILE A N 1
ATOM 740 C CA . ILE A 1 93 ? 13.057 2.595 -9.374 1.00 96.62 93 ILE A CA 1
ATOM 741 C C . ILE A 1 93 ? 13.158 2.240 -10.854 1.00 96.62 93 ILE A C 1
ATOM 743 O O . ILE A 1 93 ? 14.167 1.669 -11.266 1.00 96.62 93 ILE A O 1
ATOM 747 N N . LEU A 1 94 ? 12.174 2.638 -11.667 1.00 96.00 94 LEU A N 1
ATOM 748 C CA . LEU A 1 94 ? 12.143 2.343 -13.101 1.00 96.00 94 LEU A CA 1
ATOM 749 C C . LEU A 1 94 ? 13.327 2.959 -13.862 1.00 96.00 94 LEU A C 1
ATOM 751 O O . LEU A 1 94 ? 13.853 2.313 -14.762 1.00 96.00 94 LEU A O 1
ATOM 755 N N . SER A 1 95 ? 13.797 4.145 -13.462 1.00 95.38 95 SER A N 1
ATOM 756 C CA . SER A 1 95 ? 14.967 4.792 -14.079 1.00 95.38 95 SER A CA 1
ATOM 757 C C . SER A 1 95 ? 16.307 4.110 -13.760 1.00 95.38 95 SER A C 1
ATOM 759 O O . SER A 1 95 ? 17.334 4.422 -14.369 1.00 95.38 95 SER A O 1
ATOM 761 N N . SER A 1 96 ? 16.332 3.189 -12.791 1.00 96.31 96 SER A N 1
ATOM 762 C CA . SER A 1 96 ? 17.545 2.452 -12.442 1.00 96.31 96 SER A CA 1
ATOM 763 C C . SER A 1 96 ? 17.959 1.489 -13.558 1.00 96.31 96 SER A C 1
ATOM 765 O O . SER A 1 96 ? 17.135 0.933 -14.287 1.00 96.31 96 SER A O 1
ATOM 767 N N . SER A 1 97 ? 19.260 1.206 -13.658 1.00 95.56 97 SER A N 1
ATOM 768 C CA . SER A 1 97 ? 19.769 0.219 -14.620 1.00 95.56 97 SER A CA 1
ATOM 769 C C . SER A 1 97 ? 19.121 -1.158 -14.436 1.00 95.56 97 SER A C 1
ATOM 771 O O . SER A 1 97 ? 18.810 -1.815 -15.432 1.00 95.56 97 SER A O 1
ATOM 773 N N . LYS A 1 98 ? 18.849 -1.544 -13.180 1.00 95.88 98 LYS A N 1
ATOM 774 C CA . LYS A 1 98 ? 18.172 -2.789 -12.793 1.00 95.88 98 LYS A CA 1
ATOM 775 C C . LYS A 1 98 ? 16.790 -2.916 -13.442 1.00 95.88 98 LYS A C 1
ATOM 777 O O . LYS A 1 98 ? 16.489 -3.962 -14.008 1.00 95.88 98 LYS A O 1
ATOM 782 N N . TRP A 1 99 ? 15.988 -1.852 -13.430 1.00 96.56 99 TRP A N 1
ATOM 783 C CA . TRP A 1 99 ? 14.584 -1.882 -13.867 1.00 96.56 99 TRP A CA 1
ATOM 784 C C . TRP A 1 99 ? 14.311 -1.192 -15.208 1.00 96.56 99 TRP A C 1
ATOM 786 O O . TRP A 1 99 ? 13.173 -1.180 -15.674 1.00 96.56 99 TRP A O 1
ATOM 796 N N . SER A 1 100 ? 15.349 -0.710 -15.893 1.00 94.38 100 SER A N 1
ATOM 797 C CA . SER A 1 100 ? 15.243 -0.072 -17.215 1.00 94.38 100 SER A CA 1
ATOM 798 C C . SER A 1 100 ? 14.546 -0.931 -18.285 1.00 94.38 100 SER A C 1
ATOM 800 O O . SER A 1 100 ? 13.993 -0.412 -19.254 1.00 94.38 100 SER A O 1
ATOM 802 N N . HIS A 1 101 ? 14.555 -2.259 -18.139 1.00 94.12 101 HIS A N 1
ATOM 803 C CA . HIS A 1 101 ? 13.827 -3.170 -19.024 1.00 94.12 101 HIS A CA 1
ATOM 804 C C . HIS A 1 101 ? 12.305 -3.121 -18.796 1.00 94.12 101 HIS A C 1
ATOM 806 O O . HIS A 1 101 ? 11.551 -3.227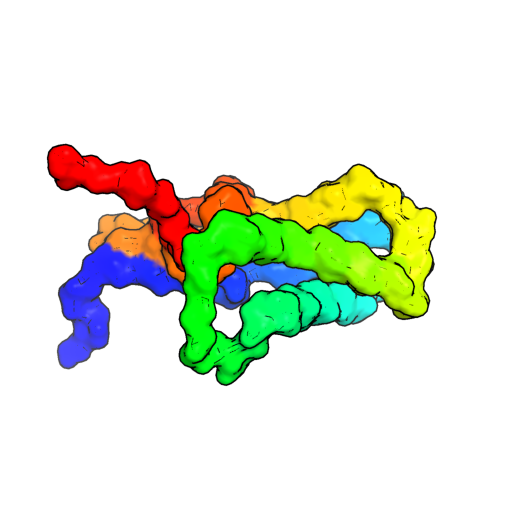 -19.759 1.00 94.12 101 HIS A O 1
ATOM 812 N N . VAL A 1 102 ? 11.859 -2.888 -17.558 1.00 94.94 102 VAL A N 1
ATOM 813 C CA . VAL A 1 102 ? 10.450 -2.665 -17.188 1.00 94.94 102 VAL A CA 1
ATOM 814 C C . VAL A 1 102 ? 10.000 -1.279 -17.647 1.00 94.94 102 VAL A C 1
ATOM 816 O O . VAL A 1 102 ? 8.932 -1.133 -18.242 1.00 94.94 102 VAL A O 1
ATOM 819 N N . GLU A 1 103 ? 10.842 -0.262 -17.438 1.00 94.75 103 GLU A N 1
ATOM 820 C CA . GLU A 1 103 ? 10.566 1.132 -17.813 1.00 94.75 103 GLU A CA 1
ATOM 821 C C . GLU A 1 103 ? 10.178 1.287 -19.290 1.00 94.75 103 GLU A C 1
ATOM 823 O O . GLU A 1 103 ? 9.237 2.015 -19.611 1.00 94.75 103 GLU A O 1
ATOM 828 N N . LYS A 1 104 ? 10.879 0.573 -20.179 1.00 92.88 104 LYS A N 1
ATOM 829 C CA . LYS A 1 104 ? 10.669 0.610 -21.636 1.00 92.88 104 LYS A CA 1
ATOM 830 C C . LYS A 1 104 ? 9.286 0.137 -22.074 1.00 92.88 104 LYS A C 1
ATOM 832 O O . LYS A 1 104 ? 8.871 0.456 -23.185 1.00 92.88 104 LYS A O 1
ATOM 837 N N . VAL A 1 105 ? 8.610 -0.650 -21.241 1.00 92.62 105 VAL A N 1
ATOM 838 C CA . VAL A 1 105 ? 7.339 -1.296 -21.589 1.00 92.62 105 VAL A CA 1
ATOM 839 C C . VAL A 1 105 ? 6.164 -0.654 -20.850 1.00 92.62 105 VAL A C 1
ATOM 841 O O . VAL A 1 105 ? 5.068 -0.563 -21.402 1.00 92.62 105 VAL A O 1
ATOM 844 N N . LEU A 1 106 ? 6.378 -0.151 -19.630 1.00 91.88 106 LEU A N 1
ATOM 845 C CA . LEU A 1 106 ? 5.341 0.544 -18.868 1.00 91.88 106 LEU A CA 1
ATOM 846 C C . LEU A 1 106 ? 5.206 2.007 -19.311 1.00 91.88 106 LEU A C 1
ATOM 848 O O . LEU A 1 106 ? 5.996 2.874 -18.919 1.00 91.88 106 LEU A O 1
ATOM 852 N N . ASN A 1 107 ? 4.145 2.285 -20.071 1.00 90.94 107 ASN A N 1
ATOM 853 C CA . ASN A 1 107 ? 3.720 3.645 -20.400 1.00 90.94 107 ASN A CA 1
ATOM 854 C C . ASN A 1 107 ? 3.154 4.393 -19.169 1.00 90.94 107 ASN A C 1
ATOM 856 O O . ASN A 1 107 ? 2.981 3.822 -18.091 1.00 90.94 107 ASN A O 1
ATOM 860 N N . GLU A 1 108 ? 2.860 5.684 -19.327 1.00 92.19 108 GLU A N 1
ATOM 861 C CA . GLU A 1 108 ? 2.389 6.550 -18.235 1.00 92.19 108 GLU A CA 1
ATOM 862 C C . GLU A 1 108 ? 1.088 6.048 -17.584 1.00 92.19 108 GLU A C 1
ATOM 864 O O . GLU A 1 108 ? 0.982 5.996 -16.359 1.00 92.19 108 GLU A O 1
ATOM 869 N N . GLU A 1 109 ? 0.121 5.600 -18.388 1.00 93.56 109 GLU A N 1
ATOM 870 C CA . GLU A 1 109 ? -1.152 5.060 -17.894 1.00 93.56 109 GLU A CA 1
ATOM 871 C C . GLU A 1 109 ? -0.937 3.786 -17.062 1.00 93.56 109 GLU A C 1
ATOM 873 O O . GLU A 1 109 ? -1.502 3.633 -15.974 1.00 93.56 109 GLU A O 1
ATOM 878 N N . ALA A 1 110 ? -0.063 2.894 -17.532 1.00 92.62 110 ALA A N 1
ATOM 879 C CA . ALA A 1 110 ? 0.300 1.667 -16.841 1.00 92.62 110 ALA A CA 1
ATOM 880 C C . ALA A 1 110 ? 0.934 1.967 -15.478 1.00 92.62 110 ALA A C 1
ATOM 882 O O . ALA A 1 110 ? 0.548 1.345 -14.485 1.00 92.62 110 ALA A O 1
ATOM 883 N N . ARG A 1 111 ? 1.852 2.944 -15.417 1.00 94.44 111 ARG A N 1
ATOM 884 C CA . ARG A 1 111 ? 2.495 3.398 -14.172 1.00 94.44 111 ARG A CA 1
ATOM 885 C C . ARG A 1 111 ? 1.486 4.005 -13.205 1.00 94.44 111 ARG A C 1
ATOM 887 O O . ARG A 1 111 ? 1.488 3.646 -12.030 1.00 94.44 111 ARG A O 1
ATOM 894 N N . ALA A 1 112 ? 0.586 4.860 -13.692 1.00 93.31 112 ALA A N 1
ATOM 895 C CA . ALA A 1 112 ? -0.466 5.452 -12.871 1.00 93.31 112 ALA A CA 1
ATOM 896 C C . ALA A 1 112 ? -1.382 4.375 -12.268 1.00 93.31 112 ALA A C 1
ATOM 898 O O . ALA A 1 112 ? -1.680 4.401 -11.072 1.00 93.31 112 ALA A O 1
ATOM 899 N N . HIS A 1 113 ? -1.781 3.381 -13.066 1.00 93.12 113 HIS A N 1
ATOM 900 C CA . HIS A 1 113 ? -2.610 2.282 -12.582 1.00 93.12 113 HIS A CA 1
ATOM 901 C C . HIS A 1 113 ? -1.843 1.335 -11.636 1.00 93.12 113 HIS A C 1
ATOM 903 O O . HIS A 1 113 ? -2.420 0.876 -10.650 1.00 93.12 113 HIS A O 1
ATOM 909 N N . LEU A 1 114 ? -0.537 1.122 -11.844 1.00 94.00 114 LEU A N 1
ATOM 910 C CA . LEU A 1 114 ? 0.306 0.350 -10.925 1.00 94.00 114 LEU A CA 1
ATOM 911 C C . LEU A 1 114 ? 0.442 1.073 -9.581 1.00 94.00 114 LEU A C 1
ATOM 913 O O . LEU A 1 114 ? 0.309 0.452 -8.528 1.00 94.00 114 LEU A O 1
ATOM 917 N N . ASN A 1 115 ? 0.619 2.395 -9.604 1.00 93.88 115 ASN A N 1
ATOM 918 C CA . ASN A 1 115 ? 0.677 3.225 -8.405 1.00 93.88 115 ASN A CA 1
ATOM 919 C C . ASN A 1 115 ? -0.627 3.164 -7.583 1.00 93.88 115 ASN A C 1
ATOM 921 O O . ASN A 1 115 ? -0.591 3.188 -6.353 1.00 93.88 115 ASN A O 1
ATOM 925 N N . LEU A 1 116 ? -1.785 2.996 -8.234 1.00 93.19 116 LEU A N 1
ATOM 926 C CA . LEU A 1 116 ? -3.066 2.794 -7.544 1.00 93.19 116 LEU A CA 1
ATOM 927 C C . LEU A 1 116 ? -3.158 1.463 -6.781 1.00 93.19 116 LEU A C 1
ATOM 929 O O . LEU A 1 116 ? -4.096 1.285 -6.002 1.00 93.19 116 LEU A O 1
ATOM 933 N N . THR A 1 117 ? -2.204 0.544 -6.931 1.00 94.44 117 THR A N 1
ATOM 934 C CA . THR A 1 117 ? -2.180 -0.695 -6.138 1.00 94.44 117 THR A CA 1
ATOM 935 C C . THR A 1 117 ? -2.042 -0.406 -4.642 1.00 94.44 117 THR A C 1
ATOM 937 O O . THR A 1 117 ? -2.676 -1.080 -3.835 1.00 94.44 117 THR A O 1
ATOM 940 N N . TRP A 1 118 ? -1.350 0.673 -4.252 1.00 93.19 118 TRP A N 1
ATOM 941 C CA . TRP A 1 118 ? -1.282 1.129 -2.854 1.00 93.19 118 TRP A CA 1
ATOM 942 C C . TRP A 1 118 ? -2.650 1.503 -2.255 1.00 93.19 118 TRP A C 1
ATOM 944 O O . TRP A 1 118 ? -2.801 1.549 -1.038 1.00 93.19 118 TRP A O 1
ATOM 954 N N . HIS A 1 119 ? -3.660 1.740 -3.096 1.00 93.38 119 HIS A N 1
ATOM 955 C CA . HIS A 1 119 ? -5.042 2.022 -2.696 1.00 93.38 119 HIS A CA 1
ATOM 956 C C . HIS A 1 119 ? -5.938 0.770 -2.728 1.00 93.38 119 HIS A C 1
ATOM 958 O O . HIS A 1 119 ? -7.108 0.837 -2.355 1.00 93.38 119 HIS A O 1
ATOM 964 N N . ARG A 1 120 ? -5.424 -0.368 -3.212 1.00 93.31 120 ARG A N 1
ATOM 965 C CA . ARG A 1 120 ? -6.189 -1.583 -3.538 1.00 93.31 120 ARG A CA 1
ATOM 966 C C . ARG A 1 120 ? -5.500 -2.834 -2.994 1.00 93.31 120 ARG A C 1
ATOM 968 O O . ARG A 1 120 ? -5.252 -3.793 -3.720 1.00 93.31 120 ARG A O 1
ATOM 975 N N . MET A 1 121 ? -5.146 -2.795 -1.714 1.00 93.94 121 MET A N 1
ATOM 976 C CA . MET A 1 121 ? -4.498 -3.915 -1.033 1.00 93.94 121 MET A CA 1
ATOM 977 C C . MET A 1 121 ? -5.519 -4.735 -0.261 1.00 93.94 121 MET A C 1
ATOM 979 O O . MET A 1 121 ? -6.454 -4.185 0.317 1.00 93.94 121 MET A O 1
ATOM 983 N N . SER A 1 122 ? -5.322 -6.049 -0.243 1.00 92.81 122 SER A N 1
ATOM 984 C CA . SER A 1 122 ? -6.188 -6.964 0.498 1.00 92.81 122 SER A CA 1
ATOM 985 C C . SER A 1 122 ? -5.913 -6.886 2.001 1.00 92.81 122 SER A C 1
ATOM 987 O O . SER A 1 122 ? -4.773 -6.711 2.435 1.00 92.81 122 SER A O 1
ATOM 989 N N . GLY A 1 123 ? -6.966 -7.030 2.807 1.00 92.25 123 GLY A N 1
ATOM 990 C CA . GLY A 1 123 ? -6.832 -7.264 4.243 1.00 92.25 123 GLY A CA 1
ATOM 991 C C . GLY A 1 123 ? -6.267 -8.657 4.518 1.00 92.25 123 GLY A C 1
ATOM 992 O O . GLY A 1 123 ? -6.512 -9.582 3.741 1.00 92.25 123 GLY A O 1
ATOM 993 N N . PHE A 1 124 ? -5.565 -8.842 5.638 1.00 93.62 124 PHE A N 1
ATOM 994 C CA . PHE A 1 124 ? -5.246 -10.197 6.091 1.00 93.62 124 PHE A CA 1
ATOM 995 C C . PHE A 1 124 ? -6.543 -11.002 6.309 1.00 93.62 124 PHE A C 1
ATOM 997 O O . PHE A 1 124 ? -7.531 -10.436 6.798 1.00 93.62 124 PHE A O 1
ATOM 1004 N N . PRO A 1 125 ? -6.561 -12.323 6.032 1.00 92.00 125 PRO A N 1
ATOM 1005 C CA . PRO A 1 125 ? -7.778 -13.141 6.120 1.00 92.00 125 PRO A CA 1
ATOM 1006 C C . PRO A 1 125 ? -8.485 -13.093 7.483 1.00 92.00 125 PRO A C 1
ATOM 1008 O O . PRO A 1 125 ? -9.703 -13.235 7.570 1.00 92.00 125 PRO A O 1
ATOM 1011 N N . ASN A 1 126 ? -7.726 -12.886 8.561 1.00 92.75 126 ASN A N 1
ATOM 1012 C CA . ASN A 1 126 ? -8.228 -12.767 9.929 1.00 92.75 126 ASN A CA 1
ATOM 1013 C C . ASN A 1 126 ? -8.541 -11.320 10.352 1.00 92.75 126 ASN A C 1
ATOM 1015 O O . ASN A 1 126 ? -9.297 -11.127 11.307 1.00 92.75 126 ASN A O 1
ATOM 1019 N N . ALA A 1 127 ? -7.990 -10.311 9.673 1.00 92.56 127 ALA A N 1
ATOM 1020 C CA . ALA A 1 127 ? -8.140 -8.916 10.069 1.00 92.56 127 ALA A CA 1
ATOM 1021 C C . ALA A 1 127 ? -9.581 -8.434 9.878 1.00 92.56 127 ALA A C 1
ATOM 1023 O O . ALA A 1 127 ? -10.173 -7.913 10.822 1.00 92.56 127 ALA A O 1
ATOM 1024 N N . VAL A 1 128 ? -10.182 -8.667 8.704 1.00 88.44 128 VAL A N 1
ATOM 1025 C CA . VAL A 1 128 ? -11.557 -8.219 8.415 1.00 88.44 128 VAL A CA 1
ATOM 1026 C C . VAL A 1 128 ? -12.557 -8.814 9.422 1.00 88.44 128 VAL A C 1
ATOM 1028 O O . VAL A 1 128 ? -13.211 -8.033 10.123 1.00 88.44 128 VAL A O 1
ATOM 1031 N N . PRO A 1 129 ? -12.649 -10.150 9.618 1.00 92.50 129 PRO A N 1
ATOM 1032 C CA . PRO A 1 129 ? -13.574 -10.721 10.601 1.00 92.50 129 PRO A CA 1
ATOM 1033 C C . PRO A 1 129 ? -13.276 -10.279 12.040 1.00 92.50 129 PRO A C 1
ATOM 1035 O O . PRO A 1 129 ? -14.203 -10.059 12.823 1.00 92.50 129 PRO A O 1
ATOM 1038 N N . GLY A 1 130 ? -11.995 -10.118 12.392 1.00 93.19 130 GLY A N 1
ATOM 1039 C CA . GLY A 1 130 ? -11.569 -9.663 13.715 1.00 93.19 130 GLY A CA 1
ATOM 1040 C C . GLY A 1 130 ? -12.034 -8.239 14.021 1.00 93.19 130 GLY A C 1
ATOM 1041 O O . GLY A 1 130 ? -12.670 -8.004 15.049 1.00 93.19 130 GLY A O 1
ATOM 1042 N N . LEU A 1 131 ? -11.801 -7.299 13.102 1.00 92.81 131 LEU A N 1
ATOM 1043 C CA . LEU A 1 131 ? -12.248 -5.908 13.235 1.00 92.81 131 LEU A CA 1
ATOM 1044 C C . LEU A 1 131 ? -13.776 -5.821 13.328 1.00 92.81 131 LEU A C 1
ATOM 1046 O O . LEU A 1 131 ? -14.306 -5.084 14.161 1.00 92.81 131 LEU A O 1
ATOM 1050 N N . TYR A 1 132 ? -14.491 -6.625 12.537 1.00 91.00 132 TYR A N 1
ATOM 1051 C CA . TYR A 1 132 ? -15.947 -6.740 12.616 1.00 91.00 132 TYR A CA 1
ATOM 1052 C C . TYR A 1 132 ? -16.444 -7.233 13.976 1.00 91.00 132 TYR A C 1
ATOM 1054 O O . TYR A 1 132 ? -17.450 -6.733 14.483 1.00 91.00 132 TYR A O 1
ATOM 1062 N N . ALA A 1 133 ? -15.771 -8.219 14.570 1.00 93.62 133 ALA A N 1
ATOM 1063 C CA . ALA A 1 133 ? -16.128 -8.731 15.886 1.00 93.62 133 ALA A CA 1
ATOM 1064 C C . ALA A 1 133 ? -15.870 -7.691 16.989 1.00 93.62 133 ALA A C 1
ATOM 1066 O O . ALA A 1 133 ? -16.722 -7.498 17.858 1.00 93.62 133 ALA A O 1
ATOM 1067 N N . LEU A 1 134 ? -14.735 -6.989 16.925 1.00 92.94 134 LEU A N 1
ATOM 1068 C CA . LEU A 1 134 ? -14.348 -5.961 17.897 1.00 92.94 134 LEU A CA 1
ATOM 1069 C C . LEU A 1 134 ? -15.295 -4.758 17.871 1.00 92.94 134 LEU A C 1
ATOM 1071 O O . LEU A 1 134 ? -15.763 -4.319 18.923 1.00 92.94 134 LEU A O 1
ATOM 1075 N N . LYS A 1 135 ? -15.657 -4.283 16.673 1.00 90.75 135 LYS A N 1
ATOM 1076 C CA . LYS A 1 135 ? -16.526 -3.112 16.478 1.00 90.75 135 LYS A CA 1
ATOM 1077 C C . LYS A 1 135 ? -17.901 -3.232 17.144 1.00 90.75 135 LYS A C 1
ATOM 1079 O O . LYS A 1 135 ? -18.549 -2.223 17.403 1.00 90.75 135 LYS A O 1
ATOM 1084 N N . LYS A 1 136 ? -18.359 -4.452 17.442 1.00 91.88 136 LYS A N 1
ATOM 1085 C CA . LYS A 1 136 ? -19.625 -4.683 18.157 1.00 91.88 136 LYS A CA 1
ATOM 1086 C C . LYS A 1 136 ? -19.616 -4.147 19.592 1.00 91.88 136 LYS A C 1
ATOM 1088 O O . LYS A 1 136 ? -20.689 -3.918 20.132 1.00 91.88 136 LYS A O 1
ATOM 1093 N N . ASN A 1 137 ? -18.438 -3.984 20.201 1.00 91.75 137 ASN A N 1
ATOM 1094 C CA . ASN A 1 137 ? -18.302 -3.643 21.622 1.00 91.75 137 ASN A CA 1
ATOM 1095 C C . ASN A 1 137 ? -17.465 -2.384 21.878 1.00 91.75 137 ASN A C 1
ATOM 1097 O O . ASN A 1 137 ? -17.632 -1.754 22.916 1.00 91.75 137 ASN A O 1
ATOM 1101 N N . VAL A 1 138 ? -16.555 -2.036 20.966 1.00 92.81 138 VAL A N 1
ATOM 1102 C CA . VAL A 1 138 ? -15.641 -0.894 21.103 1.00 92.81 138 VAL A CA 1
ATOM 1103 C C . VAL A 1 138 ? -15.550 -0.118 19.797 1.00 92.81 138 VAL A C 1
ATOM 1105 O O . VAL A 1 138 ? -15.817 -0.651 18.717 1.00 92.81 138 VAL A O 1
ATOM 1108 N N . ILE A 1 139 ? -15.132 1.142 19.878 1.00 92.00 139 ILE A N 1
ATOM 1109 C CA . ILE A 1 139 ? -14.791 1.925 18.694 1.00 92.00 139 ILE A CA 1
ATOM 1110 C C . ILE A 1 139 ? -13.515 1.341 18.090 1.00 92.00 139 ILE A C 1
ATOM 1112 O O . ILE A 1 139 ? -12.522 1.134 18.782 1.00 92.00 139 ILE A O 1
ATOM 1116 N N . VAL A 1 140 ? -13.540 1.101 16.783 1.00 92.19 140 VAL A N 1
ATOM 1117 C CA . VAL A 1 140 ? -12.379 0.639 16.021 1.00 92.19 140 VAL A CA 1
ATOM 1118 C C . VAL A 1 140 ? -12.015 1.712 15.006 1.00 92.19 140 VAL A C 1
ATOM 1120 O O . VAL A 1 140 ? -12.840 2.078 14.159 1.00 92.19 140 VAL A O 1
ATOM 1123 N N . ALA A 1 141 ? -10.781 2.202 15.078 1.00 90.94 141 ALA A N 1
ATOM 1124 C CA . ALA A 1 141 ? -10.271 3.207 14.158 1.00 90.94 141 ALA A CA 1
ATOM 1125 C C . ALA A 1 141 ? -8.885 2.839 13.617 1.00 90.94 141 ALA A C 1
ATOM 1127 O O . ALA A 1 141 ? -8.080 2.203 14.295 1.00 90.94 141 ALA A O 1
ATOM 1128 N N . ALA A 1 142 ? -8.620 3.249 12.381 1.00 89.69 142 ALA A N 1
ATOM 1129 C CA . ALA A 1 142 ? -7.282 3.245 11.812 1.00 89.69 142 ALA A CA 1
ATOM 1130 C C . ALA A 1 142 ? -6.479 4.396 12.425 1.00 89.69 142 ALA A C 1
ATOM 1132 O O . ALA A 1 142 ? -7.014 5.493 12.542 1.00 89.69 142 ALA A O 1
ATOM 1133 N N . LEU A 1 143 ? -5.220 4.154 12.773 1.00 88.81 143 LEU A N 1
ATOM 1134 C CA . LEU A 1 143 ? -4.219 5.155 13.123 1.00 88.81 143 LEU A CA 1
ATOM 1135 C C . LEU A 1 143 ? -3.020 4.915 12.207 1.00 88.81 143 LEU A C 1
ATOM 1137 O O . LEU A 1 143 ? -2.225 4.011 12.446 1.00 88.81 143 LEU A O 1
ATOM 1141 N N . SER A 1 144 ? -2.941 5.669 11.111 1.00 84.69 144 SER A N 1
ATOM 1142 C CA . SER A 1 144 ? -1.955 5.427 10.057 1.00 84.69 144 SER A CA 1
ATOM 1143 C C . SER A 1 144 ? -1.320 6.712 9.537 1.00 84.69 144 SER A C 1
ATOM 1145 O O . SER A 1 144 ? -1.953 7.766 9.474 1.00 84.69 144 SER A O 1
ATOM 1147 N N . ASN A 1 145 ? -0.079 6.578 9.072 1.00 79.44 145 ASN A N 1
ATOM 1148 C CA . ASN A 1 145 ? 0.748 7.663 8.539 1.00 79.44 145 ASN A CA 1
ATOM 1149 C C . ASN A 1 145 ? 0.387 8.044 7.085 1.00 79.44 145 ASN A C 1
ATOM 1151 O O . ASN A 1 145 ? 1.116 8.804 6.438 1.00 79.44 145 ASN A O 1
ATOM 1155 N N . MET A 1 146 ? -0.681 7.460 6.533 1.00 81.31 146 MET A N 1
ATOM 1156 C CA . MET A 1 146 ? -1.136 7.679 5.156 1.00 81.31 146 MET A CA 1
ATOM 1157 C C . MET A 1 146 ? -2.288 8.666 5.098 1.00 81.31 146 MET A C 1
ATOM 1159 O O . MET A 1 146 ? -3.067 8.757 6.044 1.00 81.31 146 MET A O 1
ATOM 1163 N N . ASN A 1 147 ? -2.432 9.366 3.973 1.00 83.62 147 ASN A N 1
ATOM 1164 C CA . ASN A 1 147 ? -3.526 10.312 3.773 1.00 83.62 147 ASN A CA 1
ATOM 1165 C C . ASN A 1 147 ? -4.903 9.638 3.841 1.00 83.62 147 ASN A C 1
ATOM 1167 O O . ASN A 1 147 ? -5.072 8.433 3.611 1.00 83.62 147 ASN A O 1
ATOM 1171 N N . LYS A 1 148 ? -5.924 10.449 4.120 1.00 85.88 148 LYS A N 1
ATOM 1172 C CA . LYS A 1 148 ? -7.297 9.954 4.299 1.00 85.88 148 LYS A CA 1
ATOM 1173 C C . LYS A 1 148 ? -7.855 9.301 3.043 1.00 85.88 148 LYS A C 1
ATOM 1175 O O . LYS A 1 148 ? -8.603 8.333 3.160 1.00 85.88 148 LYS A O 1
ATOM 1180 N N . ARG A 1 149 ? -7.526 9.816 1.852 1.00 87.50 149 ARG A N 1
ATOM 1181 C CA . ARG A 1 149 ? -8.057 9.272 0.597 1.00 87.50 149 ARG A CA 1
ATOM 1182 C C . ARG A 1 149 ? -7.614 7.827 0.404 1.00 87.50 149 ARG A C 1
ATOM 1184 O O . ARG A 1 149 ? -8.458 6.975 0.145 1.00 87.50 149 ARG A O 1
ATOM 1191 N N . LEU A 1 150 ? -6.326 7.561 0.591 1.00 89.44 150 LEU A N 1
ATOM 1192 C CA . LEU A 1 150 ? -5.742 6.231 0.514 1.00 89.44 150 LEU A CA 1
ATOM 1193 C C . LEU A 1 150 ? -6.406 5.295 1.521 1.00 89.44 150 LEU A C 1
ATOM 1195 O O . LEU A 1 150 ? -6.837 4.205 1.155 1.00 89.44 150 LEU A O 1
ATOM 1199 N N . LEU A 1 151 ? -6.543 5.724 2.777 1.00 89.69 151 LEU A N 1
ATOM 1200 C CA . LEU A 1 151 ? -7.169 4.902 3.815 1.00 89.69 151 LEU A CA 1
ATOM 1201 C C . LEU A 1 151 ? -8.645 4.599 3.518 1.00 89.69 151 LEU A C 1
ATOM 1203 O O . LEU A 1 151 ? -9.103 3.489 3.776 1.00 89.69 151 LEU A O 1
ATOM 1207 N N . VAL A 1 152 ? -9.386 5.551 2.942 1.00 90.38 152 VAL A N 1
ATOM 1208 C CA . VAL A 1 152 ? -10.770 5.333 2.493 1.00 90.38 152 VAL A CA 1
ATOM 1209 C C . VAL A 1 152 ? -10.826 4.350 1.325 1.00 90.38 152 VAL A C 1
ATOM 1211 O O . VAL A 1 152 ? -11.720 3.504 1.294 1.00 90.38 152 VAL A O 1
ATOM 1214 N N . ASP A 1 153 ? -9.896 4.440 0.376 1.00 92.50 153 ASP A N 1
ATOM 1215 C CA . ASP A 1 153 ? -9.827 3.501 -0.744 1.00 92.50 153 ASP A CA 1
ATOM 1216 C C . ASP A 1 153 ? -9.532 2.083 -0.266 1.00 92.50 153 ASP A C 1
ATOM 1218 O O . ASP A 1 153 ? -10.242 1.156 -0.654 1.00 92.50 153 ASP A O 1
ATOM 1222 N N . LEU A 1 154 ? -8.579 1.928 0.656 1.00 92.44 154 LEU A N 1
ATOM 1223 C CA . LEU A 1 154 ? -8.287 0.641 1.278 1.00 92.44 154 LEU A CA 1
ATOM 1224 C C . LEU A 1 154 ? -9.471 0.101 2.062 1.00 92.44 154 LEU A C 1
ATOM 1226 O O . LEU A 1 154 ? -9.816 -1.066 1.909 1.00 92.44 154 LEU A O 1
ATOM 1230 N N . ALA A 1 155 ? -10.127 0.940 2.863 1.00 90.50 155 ALA A N 1
ATOM 1231 C CA . ALA A 1 155 ? -11.283 0.511 3.633 1.00 90.50 155 ALA A CA 1
ATOM 1232 C C . ALA A 1 155 ? -12.423 0.021 2.734 1.00 90.50 155 ALA A C 1
ATOM 1234 O O . ALA A 1 155 ? -13.079 -0.967 3.055 1.00 90.50 155 ALA A O 1
ATOM 1235 N N . LYS A 1 156 ? -12.627 0.661 1.579 1.00 90.81 156 LYS A N 1
ATOM 1236 C CA . LYS A 1 156 ? -13.606 0.208 0.584 1.00 90.81 156 LYS A CA 1
ATOM 1237 C C . LYS A 1 156 ? -13.164 -1.061 -0.136 1.00 90.81 156 LYS A C 1
ATOM 1239 O O . LYS A 1 156 ? -13.989 -1.942 -0.339 1.00 90.81 156 LYS A O 1
ATOM 1244 N N . HIS A 1 157 ? -11.899 -1.146 -0.539 1.00 92.19 157 HIS A N 1
ATOM 1245 C CA . HIS A 1 157 ? -11.384 -2.272 -1.313 1.00 92.19 157 HIS A CA 1
ATOM 1246 C C . HIS A 1 157 ? -11.288 -3.559 -0.486 1.00 92.19 157 HIS A C 1
ATOM 1248 O O . HIS A 1 157 ? -11.676 -4.619 -0.961 1.00 92.19 157 HIS A O 1
ATOM 1254 N N . ALA A 1 158 ? -10.792 -3.459 0.747 1.00 89.94 158 ALA A N 1
ATOM 1255 C CA . ALA A 1 158 ? -10.600 -4.583 1.661 1.00 89.94 158 ALA A CA 1
ATOM 1256 C C . ALA A 1 158 ? -11.773 -4.789 2.633 1.00 89.94 158 ALA A C 1
ATOM 1258 O O . ALA A 1 158 ? -11.648 -5.579 3.566 1.00 89.94 158 ALA A O 1
ATOM 1259 N N . GLU A 1 159 ? -12.881 -4.063 2.450 1.00 88.06 159 GLU A N 1
ATOM 1260 C CA . GLU A 1 159 ? -14.070 -4.142 3.307 1.00 88.06 159 GLU A CA 1
ATOM 1261 C C . GLU A 1 159 ? -13.734 -3.941 4.802 1.00 88.06 159 GLU A C 1
ATOM 1263 O O . GLU A 1 159 ? -14.191 -4.676 5.680 1.00 88.06 159 GLU A O 1
ATOM 1268 N N . LEU A 1 160 ? -12.904 -2.936 5.111 1.00 83.44 160 LEU A N 1
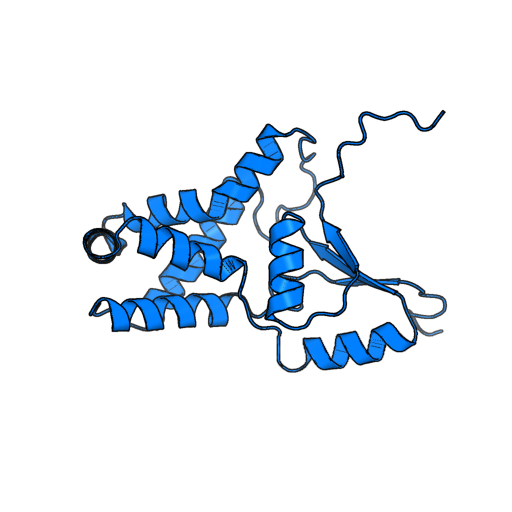ATOM 1269 C CA . LEU A 1 160 ? -12.519 -2.584 6.481 1.00 83.44 160 LEU A CA 1
ATOM 1270 C C . LEU A 1 160 ? -13.532 -1.605 7.078 1.00 83.44 160 LEU A C 1
ATOM 1272 O O . LEU A 1 160 ? -13.722 -0.493 6.590 1.00 83.44 160 LEU A O 1
ATOM 1276 N N . TYR A 1 161 ? -14.150 -1.981 8.196 1.00 69.56 161 TYR A N 1
ATOM 1277 C CA . TYR A 1 161 ? -15.210 -1.195 8.839 1.00 69.56 161 TYR A CA 1
ATOM 1278 C C . TYR A 1 161 ? -14.679 -0.280 9.945 1.00 69.56 161 TYR A C 1
ATOM 1280 O O . TYR A 1 161 ? -15.265 -0.204 11.026 1.00 69.56 161 TYR A O 1
ATOM 1288 N N . THR A 1 162 ? -13.591 0.437 9.692 1.00 68.50 162 THR A N 1
ATOM 1289 C CA . THR A 1 162 ? -12.913 1.284 10.686 1.00 68.50 162 THR A CA 1
ATOM 1290 C C . THR A 1 162 ? -13.221 2.767 10.492 1.00 68.50 162 THR A C 1
ATOM 1292 O O . THR A 1 162 ? -13.376 3.231 9.364 1.00 68.50 162 THR A O 1
ATOM 1295 N N . ILE A 1 163 ? -13.259 3.541 11.581 1.00 71.25 163 ILE A N 1
ATOM 1296 C CA . ILE A 1 163 ? -13.178 5.008 11.486 1.00 71.25 163 ILE A CA 1
ATOM 1297 C C . ILE A 1 163 ? -11.773 5.363 10.985 1.00 71.25 163 ILE A C 1
ATOM 1299 O O . ILE A 1 163 ? -10.787 4.834 11.488 1.00 71.25 163 ILE A O 1
ATOM 1303 N N . VAL A 1 164 ? -11.666 6.224 9.976 1.00 73.12 164 VAL A N 1
ATOM 1304 C CA . VAL A 1 164 ? -10.371 6.588 9.385 1.00 73.12 164 VAL A CA 1
ATOM 1305 C C . VAL A 1 164 ? -9.762 7.752 10.162 1.00 73.12 164 VAL A C 1
ATOM 1307 O O . VAL A 1 164 ? -10.260 8.874 10.068 1.00 73.12 164 VAL A O 1
ATOM 1310 N N . TYR A 1 165 ? -8.679 7.493 10.899 1.00 69.38 165 TYR A N 1
ATOM 1311 C CA . TYR A 1 165 ? -7.808 8.526 11.452 1.00 69.38 165 TYR A CA 1
ATOM 1312 C C . TYR A 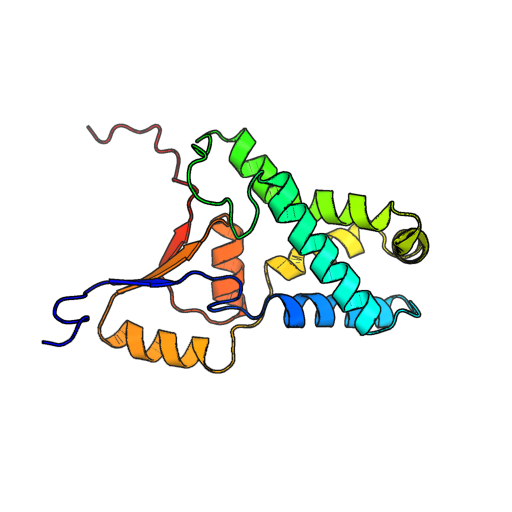1 165 ? -6.448 8.472 10.744 1.00 69.38 165 TYR A C 1
ATOM 1314 O O . TYR A 1 165 ? -5.828 7.418 10.596 1.00 69.38 165 TYR A O 1
ATOM 1322 N N . SER A 1 166 ? -6.015 9.629 10.262 1.00 67.12 166 SER A N 1
ATOM 1323 C CA . SER A 1 166 ? -4.736 9.840 9.587 1.00 67.12 166 SER A CA 1
ATOM 1324 C C . SER A 1 166 ? -3.970 10.903 10.362 1.00 67.12 166 SER A C 1
ATOM 1326 O O . SER A 1 166 ? -4.593 11.782 10.961 1.00 67.12 166 SER A O 1
ATOM 1328 N N . GLU A 1 167 ? -2.640 10.852 10.324 1.00 65.25 167 GLU A N 1
ATOM 1329 C CA . GLU A 1 167 ? -1.790 11.943 10.823 1.00 65.25 167 GLU A CA 1
ATOM 1330 C C . GLU A 1 167 ? -2.100 13.292 10.144 1.00 65.25 167 GLU A C 1
ATOM 1332 O O . GLU A 1 167 ? -1.873 14.350 10.729 1.00 65.25 167 GLU A O 1
ATOM 1337 N N . GLU A 1 168 ? -2.693 13.275 8.947 1.00 61.84 168 GLU A N 1
ATOM 1338 C CA . GLU A 1 168 ? -3.189 14.470 8.273 1.00 61.84 168 GLU A CA 1
ATOM 1339 C C . GLU A 1 168 ? -4.400 15.053 9.026 1.00 61.84 168 GLU A C 1
ATOM 1341 O O . GLU A 1 168 ? -5.538 14.578 8.906 1.00 61.84 168 GLU A O 1
ATOM 1346 N N . LYS A 1 169 ? -4.209 16.139 9.783 1.00 57.88 169 LYS A N 1
ATOM 1347 C CA . LYS A 1 169 ? -5.340 16.922 10.305 1.00 57.88 169 LYS A CA 1
ATOM 1348 C C . LYS A 1 169 ? -6.121 17.537 9.146 1.00 57.88 169 LYS A C 1
ATOM 1350 O O . LYS A 1 169 ? -5.565 17.937 8.131 1.00 57.88 169 LYS A O 1
ATOM 1355 N N . VAL A 1 170 ? -7.447 17.630 9.283 1.00 46.28 170 VAL A N 1
ATOM 1356 C CA . VAL A 1 170 ? -8.189 18.600 8.464 1.00 46.28 170 VAL A CA 1
ATOM 1357 C C . VAL A 1 170 ? -7.669 19.961 8.916 1.00 46.28 170 VAL A C 1
ATOM 1359 O O . VAL A 1 170 ? -7.854 20.297 10.082 1.00 46.28 170 VAL A O 1
ATOM 1362 N N . CYS A 1 171 ? -6.978 20.710 8.055 1.00 39.88 171 CYS A N 1
ATOM 1363 C CA . CYS A 1 171 ? -6.636 22.099 8.345 1.00 39.88 171 CYS A CA 1
ATOM 1364 C C . CYS A 1 171 ? -7.942 22.882 8.534 1.00 39.88 171 CYS A C 1
ATOM 1366 O O . CYS A 1 171 ? -8.520 23.395 7.580 1.00 39.88 171 CYS A O 1
ATOM 1368 N N . SER A 1 172 ? -8.447 22.953 9.763 1.00 40.19 172 SER A N 1
ATOM 1369 C CA . SER A 1 172 ? -9.503 23.880 10.128 1.00 40.19 172 SER A CA 1
ATOM 1370 C C . SER A 1 172 ? -8.853 25.237 10.373 1.00 40.19 172 SER A C 1
ATOM 1372 O O . SER A 1 172 ? -8.596 25.617 11.514 1.00 40.19 172 SER A O 1
ATOM 1374 N N . SER A 1 173 ? -8.601 25.999 9.308 1.00 42.25 173 SER A N 1
ATOM 1375 C CA . SER A 1 173 ? -8.588 27.458 9.431 1.00 42.25 173 SER A CA 1
ATOM 1376 C C . SER A 1 173 ? -10.043 27.913 9.585 1.00 42.25 173 SER A C 1
ATOM 1378 O O . SER A 1 173 ? -10.679 28.380 8.644 1.00 42.25 173 SER A O 1
ATOM 1380 N N . GLY A 1 174 ? -10.609 27.654 10.755 1.00 36.91 174 GLY A N 1
ATOM 1381 C CA . GLY A 1 174 ? -11.987 27.973 11.084 1.00 36.91 174 GLY A CA 1
ATOM 1382 C C . GLY A 1 174 ? -12.152 27.892 12.586 1.00 36.91 174 GLY A C 1
ATOM 1383 O O . GLY A 1 174 ? -12.382 26.817 13.135 1.00 36.91 174 GLY A O 1
ATOM 1384 N N . SER A 1 175 ? -11.970 29.031 13.245 1.00 31.56 175 SER A N 1
ATOM 1385 C CA . SER A 1 175 ? -12.434 29.265 14.604 1.00 31.56 175 SER A CA 1
ATOM 1386 C C . SER A 1 175 ? -13.923 28.932 14.677 1.00 31.56 175 SER A C 1
ATOM 1388 O O . SER A 1 175 ? -14.738 29.596 14.041 1.00 31.56 175 SER A O 1
ATOM 1390 N N . TRP A 1 176 ? -14.279 27.906 15.446 1.00 36.41 176 TRP A N 1
ATOM 1391 C CA . TRP A 1 176 ? -15.648 27.731 15.921 1.00 36.41 176 TRP A CA 1
ATOM 1392 C C . TRP A 1 176 ? -15.835 28.620 17.152 1.00 36.41 176 TRP A C 1
ATOM 1394 O O . TRP A 1 176 ? -15.770 28.149 18.285 1.00 36.41 176 TRP A O 1
ATOM 1404 N N . THR A 1 177 ? -15.995 29.918 16.911 1.00 38.88 177 THR A N 1
ATOM 1405 C CA . THR A 1 177 ? -16.536 30.904 17.858 1.00 38.88 177 THR A CA 1
ATOM 1406 C C . THR A 1 177 ? -17.400 31.872 17.083 1.00 38.88 177 THR A C 1
ATOM 1408 O O . THR A 1 177 ? -16.870 32.393 16.074 1.00 38.88 177 THR A O 1
#

Secondary structure (DSSP, 8-state):
--TTTT--EEEE--BTTTB-HHHHHHHHHHHHHHHTT----HHHHHHHHHHHHHHHHHHHT--TT--SSPPPP--HHHHHHHHSHHHHHHHHHHHSTTTHHHHTT--HHHHHHHHGGGGSPPBPTTHHHHHHHHHTTSEEEEEESS-HHHHHHHHHHTT---EEEESS---------

Radius of gyration: 18.39 Å; chains: 1; bounding box: 39×45×58 Å